Protein AF-A0A851D5E0-F1 (afdb_monomer_lite)

Organism: Todus mexicanus (NCBI:txid135184)

Foldseek 3Di:
DDPPPCVVVVVVVVVVVCVQCVDPVSVVVVVVVVVVVVVVVVVVVVVVVVVVVVVVQVVQWDQAPQVRDIDGKAFDPDQQCQQAAAPVVRGGHHDDAQQWAWAADPVRPDIWIWHHHPRTIITPVVRCVSNVPDHDHRHPDRPGGHDDDDPDDDDPDDDDD

Structure (mmCIF, N/CA/C/O backbone):
data_AF-A0A851D5E0-F1
#
_entry.id   AF-A0A851D5E0-F1
#
loop_
_atom_site.group_PDB
_atom_site.id
_atom_site.type_symbol
_atom_site.label_atom_id
_atom_site.label_alt_id
_atom_site.label_comp_id
_atom_site.label_asym_id
_atom_site.label_entity_id
_atom_site.label_seq_id
_atom_site.pdbx_PDB_ins_code
_atom_site.Cartn_x
_atom_site.Cartn_y
_atom_site.Cartn_z
_atom_site.occupancy
_atom_site.B_iso_or_equiv
_atom_site.auth_seq_id
_atom_site.auth_comp_id
_atom_site.auth_asym_id
_atom_site.auth_atom_id
_atom_site.pdbx_PDB_model_num
ATOM 1 N N . LYS A 1 1 ? -14.238 2.130 66.003 1.00 56.50 1 LYS A N 1
ATOM 2 C CA . LYS A 1 1 ? -13.793 3.023 64.903 1.00 56.50 1 LYS A CA 1
ATOM 3 C C . LYS A 1 1 ? -12.500 2.433 64.358 1.00 56.50 1 LYS A C 1
ATOM 5 O O . LYS A 1 1 ? -11.652 2.100 65.166 1.00 56.50 1 LYS A O 1
ATOM 10 N N . SER A 1 2 ? -12.396 2.191 63.051 1.00 57.53 2 SER A N 1
ATOM 11 C CA . SER A 1 2 ? -11.147 1.708 62.443 1.00 57.53 2 SER A CA 1
ATOM 12 C C . SER A 1 2 ? -10.165 2.880 62.353 1.00 57.53 2 SER A C 1
ATOM 14 O O . SER A 1 2 ? -10.528 3.905 61.783 1.00 57.53 2 SER A O 1
ATOM 16 N N . GLU A 1 3 ? -8.969 2.751 62.937 1.00 73.75 3 GLU A N 1
ATOM 17 C CA . GLU A 1 3 ? -7.918 3.791 62.942 1.00 73.75 3 GLU A CA 1
ATOM 18 C C . GLU A 1 3 ? -7.010 3.738 61.705 1.00 73.75 3 GLU A C 1
ATOM 20 O O . GLU A 1 3 ? -5.989 4.417 61.627 1.00 73.75 3 GLU A O 1
ATOM 25 N N . HIS A 1 4 ? -7.363 2.926 60.706 1.00 75.88 4 HIS A N 1
ATOM 26 C CA . HIS A 1 4 ? -6.560 2.824 59.501 1.00 75.88 4 HIS A CA 1
ATOM 27 C C . HIS A 1 4 ? -6.674 4.128 58.685 1.00 75.88 4 HIS A C 1
ATOM 29 O O . HIS A 1 4 ? -7.792 4.544 58.370 1.00 75.88 4 HIS A O 1
ATOM 35 N N . PRO A 1 5 ? -5.566 4.744 58.235 1.00 77.88 5 PRO A N 1
ATOM 36 C CA . PRO A 1 5 ? -5.581 6.047 57.552 1.00 77.88 5 PRO A CA 1
ATOM 37 C C . PRO A 1 5 ? -6.367 6.064 56.227 1.00 77.88 5 PRO A C 1
ATOM 39 O O . PRO A 1 5 ? -6.717 7.120 55.715 1.00 77.88 5 PRO A O 1
ATOM 42 N N . ARG A 1 6 ? -6.696 4.890 55.672 1.00 80.50 6 ARG A N 1
ATOM 43 C CA . ARG A 1 6 ? -7.566 4.730 54.486 1.00 80.50 6 ARG A CA 1
ATOM 44 C C . ARG A 1 6 ? -9.024 4.360 54.801 1.00 80.50 6 ARG A C 1
ATOM 46 O O . ARG A 1 6 ? -9.827 4.248 53.879 1.00 80.50 6 ARG A O 1
ATOM 53 N N . ALA A 1 7 ? -9.376 4.145 56.070 1.00 84.50 7 ALA A N 1
ATOM 54 C CA . ALA A 1 7 ? -10.698 3.662 56.468 1.00 84.50 7 ALA A CA 1
ATOM 55 C C . ALA A 1 7 ? -11.807 4.652 56.101 1.00 84.50 7 ALA A C 1
ATOM 57 O O . ALA A 1 7 ? -12.837 4.246 55.575 1.00 84.50 7 ALA A O 1
ATOM 58 N N . GLU A 1 8 ? -11.591 5.951 56.312 1.00 82.88 8 GLU A N 1
ATOM 59 C CA . GLU A 1 8 ? -12.591 6.979 56.005 1.00 82.88 8 GLU A CA 1
ATOM 60 C C . GLU A 1 8 ? -12.930 7.032 54.505 1.00 82.88 8 GLU A C 1
ATOM 62 O O . GLU A 1 8 ? -14.103 7.062 54.131 1.00 82.88 8 GLU A O 1
ATOM 67 N N . ALA A 1 9 ? -11.913 6.974 53.638 1.00 84.38 9 ALA A N 1
ATOM 68 C CA . ALA A 1 9 ? -12.099 6.932 52.189 1.00 84.38 9 ALA A CA 1
ATOM 69 C C . ALA A 1 9 ? -12.848 5.662 51.753 1.00 84.38 9 ALA A C 1
ATOM 71 O O . ALA A 1 9 ? -13.785 5.740 50.959 1.00 84.38 9 ALA A O 1
ATOM 72 N N . ALA A 1 10 ? -12.497 4.506 52.326 1.00 85.44 10 ALA A N 1
ATOM 73 C CA . ALA A 1 10 ? -13.191 3.250 52.057 1.00 85.44 10 ALA A CA 1
ATOM 74 C C . ALA A 1 10 ? -14.670 3.304 52.485 1.00 85.44 10 ALA A C 1
ATOM 76 O O . ALA A 1 10 ? -15.545 2.903 51.721 1.00 85.44 10 ALA A O 1
ATOM 77 N N . PHE A 1 11 ? -14.980 3.868 53.658 1.00 86.81 11 PHE A N 1
ATOM 78 C CA . PHE A 1 11 ? -16.364 4.029 54.116 1.00 86.81 11 PHE A CA 1
ATOM 79 C C . PHE A 1 11 ? -17.181 4.979 53.234 1.00 86.81 11 PHE A C 1
ATOM 81 O O . PHE A 1 11 ? -18.364 4.721 53.012 1.00 86.81 11 PHE A O 1
ATOM 88 N N . LYS A 1 12 ? -16.570 6.045 52.699 1.00 88.06 12 LYS A N 1
ATOM 89 C CA . LYS A 1 12 ? -17.233 6.942 51.736 1.00 88.06 12 LYS A CA 1
ATOM 90 C C . LYS A 1 12 ? -17.612 6.203 50.450 1.00 88.06 12 LYS A C 1
ATOM 92 O O . LYS A 1 12 ? -18.753 6.317 50.011 1.00 88.06 12 LYS A O 1
ATOM 97 N N . VAL A 1 13 ? -16.701 5.398 49.899 1.00 88.69 13 VAL A N 1
ATOM 98 C CA . VAL A 1 13 ? -16.965 4.575 48.703 1.00 88.69 13 VAL A CA 1
ATOM 99 C C . VAL A 1 13 ? -18.069 3.549 48.968 1.00 88.69 13 VAL A C 1
ATOM 101 O O . VAL A 1 13 ? -18.995 3.425 48.172 1.00 88.69 13 VAL A O 1
ATOM 104 N N . LEU A 1 14 ? -18.012 2.851 50.105 1.00 87.00 14 LEU A N 1
ATOM 105 C CA . LEU A 1 14 ? -19.012 1.844 50.473 1.00 87.00 14 LEU A CA 1
ATOM 106 C C . LEU A 1 14 ? -20.407 2.446 50.666 1.00 87.00 14 LEU A C 1
ATOM 108 O O . LEU A 1 14 ? -21.390 1.859 50.222 1.00 87.00 14 LEU A O 1
ATOM 112 N N . ARG A 1 15 ? -20.504 3.624 51.295 1.00 89.19 15 ARG A N 1
ATOM 113 C CA . ARG A 1 15 ? -21.783 4.323 51.473 1.00 89.19 15 ARG A CA 1
ATOM 114 C C . ARG A 1 15 ? -22.366 4.770 50.133 1.00 89.19 15 ARG A C 1
ATOM 116 O O . ARG A 1 15 ? -23.532 4.509 49.873 1.00 89.19 15 ARG A O 1
ATOM 123 N N . ALA A 1 16 ? -21.540 5.350 49.263 1.00 86.12 16 ALA A N 1
ATOM 124 C CA . ALA A 1 16 ? -21.965 5.737 47.922 1.00 86.12 16 ALA A CA 1
ATOM 125 C C . ALA A 1 16 ? -22.436 4.526 47.095 1.00 86.12 16 ALA A C 1
ATOM 127 O O . ALA A 1 16 ? -23.461 4.601 46.424 1.00 86.12 16 ALA A O 1
ATOM 128 N N . ALA A 1 17 ? -21.733 3.392 47.177 1.00 86.44 17 ALA A N 1
ATOM 129 C CA . ALA A 1 17 ? -22.157 2.157 46.523 1.00 86.44 17 ALA A CA 1
ATOM 130 C C . ALA A 1 17 ? -23.504 1.663 47.072 1.00 86.44 17 ALA A C 1
ATOM 132 O O . ALA A 1 17 ? -24.400 1.338 46.297 1.00 86.44 17 ALA A O 1
ATOM 133 N N . TRP A 1 18 ? -23.674 1.658 48.398 1.00 88.19 18 TRP A N 1
ATOM 134 C CA . TRP A 1 18 ? -24.929 1.274 49.044 1.00 88.19 18 TRP A CA 1
ATOM 135 C C . TRP A 1 18 ? -26.106 2.139 48.585 1.00 88.19 18 TRP A C 1
ATOM 137 O O . TRP A 1 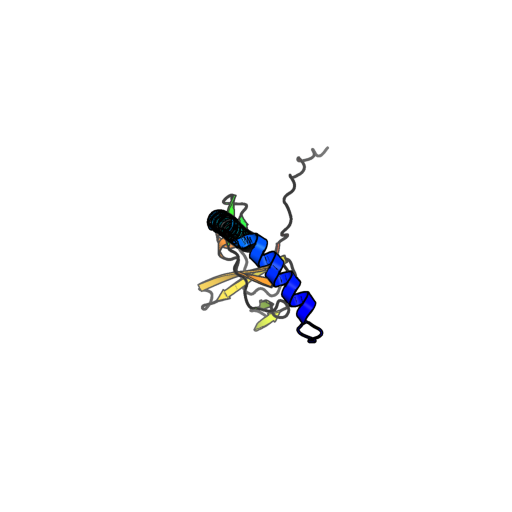18 ? -27.148 1.603 48.219 1.00 88.19 18 TRP A O 1
ATOM 147 N N . ASP A 1 19 ? -25.942 3.459 48.516 1.00 87.38 19 ASP A N 1
ATOM 148 C CA . ASP A 1 19 ? -27.005 4.363 48.065 1.00 87.38 19 ASP A CA 1
ATOM 149 C C . ASP A 1 19 ? -27.473 4.043 46.635 1.00 87.38 19 ASP A C 1
ATOM 151 O O . ASP A 1 19 ? -28.657 4.187 46.326 1.00 87.38 19 ASP A O 1
ATOM 155 N N . VAL A 1 20 ? -26.577 3.529 45.788 1.00 84.56 20 VAL A N 1
ATOM 156 C CA . VAL A 1 20 ? -26.864 3.147 44.398 1.00 84.56 20 VAL A CA 1
ATOM 157 C C . VAL A 1 20 ? -27.530 1.769 44.279 1.00 84.56 20 VAL A C 1
ATOM 159 O O . VAL A 1 20 ? -28.355 1.587 43.389 1.00 84.56 20 VAL A O 1
ATOM 162 N N . VAL A 1 21 ? -27.230 0.800 45.156 1.00 87.62 21 VAL A N 1
ATOM 163 C CA . VAL A 1 21 ? -27.734 -0.594 45.030 1.00 87.62 21 VAL A CA 1
ATOM 164 C C . VAL A 1 21 ? -28.598 -1.090 46.202 1.00 87.62 21 VAL A C 1
ATOM 166 O O . VAL A 1 21 ? -28.883 -2.290 46.303 1.00 87.62 21 VAL A O 1
ATOM 169 N N . SER A 1 22 ? -29.010 -0.176 47.084 1.00 88.19 22 SER A N 1
ATOM 170 C CA . SER A 1 22 ? -29.701 -0.452 48.357 1.00 88.19 22 SER A CA 1
ATOM 171 C C . SER A 1 22 ? -31.063 -1.127 48.215 1.00 88.19 22 SER A C 1
ATOM 173 O O . SER A 1 22 ? -31.429 -1.912 49.087 1.00 88.19 22 SER A O 1
ATOM 175 N N . THR A 1 23 ? -31.810 -0.859 47.140 1.00 91.25 23 THR A N 1
ATOM 176 C CA . THR A 1 23 ? -33.132 -1.463 46.898 1.00 91.25 23 THR A CA 1
ATOM 177 C C . THR A 1 23 ? -33.156 -2.283 45.606 1.00 91.25 23 THR A C 1
ATOM 179 O O . THR A 1 23 ? -32.341 -2.034 44.708 1.00 91.25 23 THR A O 1
ATOM 182 N N . PRO A 1 24 ? -34.077 -3.262 45.477 1.00 88.88 24 PRO A N 1
ATOM 183 C CA . PRO A 1 24 ? -34.245 -4.034 44.245 1.00 88.88 24 PRO A CA 1
ATOM 184 C C . PRO A 1 24 ? -34.461 -3.155 43.006 1.00 88.88 24 PRO A C 1
ATOM 186 O O . PRO A 1 24 ? -33.895 -3.432 41.951 1.00 88.88 24 PRO A O 1
ATOM 189 N N . GLU A 1 25 ? -35.222 -2.068 43.136 1.00 90.38 25 GLU A N 1
ATOM 190 C CA . GLU A 1 25 ? -35.521 -1.123 42.057 1.00 90.38 25 GLU A CA 1
ATOM 191 C C . GLU A 1 25 ? -34.266 -0.346 41.639 1.00 90.38 25 GLU A C 1
ATOM 193 O O . GLU A 1 25 ? -33.921 -0.319 40.458 1.00 90.38 25 GLU A O 1
ATOM 198 N N . ARG A 1 26 ? -33.514 0.203 42.605 1.00 88.44 26 ARG A N 1
ATOM 199 C CA . ARG A 1 26 ? -32.275 0.954 42.332 1.00 88.44 26 ARG A CA 1
ATOM 200 C C . ARG A 1 26 ? -31.188 0.070 41.727 1.00 88.44 26 ARG A C 1
ATOM 202 O O . ARG A 1 26 ? -30.472 0.499 40.826 1.00 88.44 26 ARG A O 1
ATOM 209 N N . ARG A 1 27 ? -31.103 -1.194 42.159 1.00 88.62 27 ARG A N 1
ATOM 210 C CA . ARG A 1 27 ? -30.198 -2.184 41.559 1.00 88.62 27 ARG A CA 1
ATOM 211 C C . ARG A 1 27 ? -30.552 -2.458 40.098 1.00 88.62 27 ARG A C 1
ATOM 213 O O . ARG A 1 27 ? -29.651 -2.455 39.266 1.00 88.62 27 ARG A O 1
ATOM 220 N N . ARG A 1 28 ? -31.839 -2.636 39.778 1.00 90.69 28 ARG A N 1
ATOM 221 C CA . ARG A 1 28 ? -32.300 -2.811 38.389 1.00 90.69 28 ARG A CA 1
ATOM 222 C C . ARG A 1 28 ? -31.985 -1.592 37.526 1.00 90.69 28 ARG A C 1
ATOM 224 O O . ARG A 1 28 ? -31.503 -1.755 36.411 1.00 90.69 28 ARG A O 1
ATOM 231 N N . GLU A 1 29 ? -32.209 -0.381 38.033 1.00 91.31 29 GLU A N 1
ATOM 232 C CA . GLU A 1 29 ? -31.843 0.849 37.318 1.00 91.31 29 GLU A CA 1
ATOM 233 C C . GLU A 1 29 ? -30.335 0.943 37.066 1.00 91.31 29 GLU A C 1
ATOM 235 O O . GLU A 1 29 ? -29.913 1.279 35.959 1.00 91.31 29 GLU A O 1
ATOM 240 N N . TYR A 1 30 ? -29.516 0.627 38.073 1.00 89.00 30 TYR A N 1
ATOM 241 C CA . TYR A 1 30 ? -28.061 0.596 37.941 1.00 89.00 30 TYR A CA 1
ATOM 242 C C . TYR A 1 30 ? -27.610 -0.431 36.895 1.00 89.00 30 TYR A C 1
ATOM 244 O O . TYR A 1 30 ? -26.814 -0.107 36.015 1.00 89.00 30 TYR A O 1
ATOM 252 N N . GLU A 1 31 ? -28.153 -1.650 36.942 1.00 91.94 31 GLU A N 1
ATOM 253 C CA . GLU A 1 31 ? -27.865 -2.700 35.963 1.00 91.94 31 GLU A CA 1
ATOM 254 C C . GLU A 1 31 ? -28.294 -2.290 34.550 1.00 91.94 31 GLU A C 1
ATOM 256 O O . GLU A 1 31 ? -27.512 -2.447 33.613 1.00 91.94 31 GLU A O 1
ATOM 261 N N . SER A 1 32 ? -29.479 -1.691 34.392 1.00 92.50 32 SER A N 1
ATOM 262 C CA . SER A 1 32 ? -29.970 -1.193 33.104 1.00 92.50 32 SER A CA 1
ATOM 263 C C . SER A 1 32 ? -29.073 -0.096 32.530 1.00 92.50 32 SER A C 1
ATOM 265 O O . SER A 1 32 ? -28.733 -0.149 31.349 1.00 92.50 32 SER A O 1
ATOM 267 N N . LYS A 1 33 ? -28.659 0.883 33.347 1.00 91.81 33 LYS A N 1
ATOM 268 C CA . LYS A 1 33 ? -27.734 1.947 32.919 1.00 91.81 33 LYS A CA 1
ATOM 269 C C . LYS A 1 33 ? -26.380 1.371 32.528 1.00 91.81 33 LYS A C 1
ATOM 271 O O . LYS A 1 33 ? -25.866 1.695 31.464 1.00 91.81 33 LYS A O 1
ATOM 276 N N . ARG A 1 34 ? -25.838 0.455 33.335 1.00 92.75 34 ARG A N 1
ATOM 277 C CA . ARG A 1 34 ? -24.556 -0.200 33.054 1.00 92.75 34 ARG A CA 1
ATOM 278 C C . ARG A 1 34 ? -24.604 -1.006 31.755 1.00 92.75 34 ARG A C 1
ATOM 280 O O . ARG A 1 34 ? -23.635 -0.999 30.999 1.00 92.75 34 ARG A O 1
ATOM 287 N N . LEU A 1 35 ? -25.702 -1.717 31.493 1.00 92.94 35 LEU A N 1
ATOM 288 C CA . LEU A 1 35 ? -25.895 -2.455 30.242 1.00 92.94 35 LEU A CA 1
ATOM 289 C C . LEU A 1 35 ? -25.940 -1.497 29.048 1.00 92.94 35 LEU A C 1
ATOM 291 O O . LEU A 1 35 ? -25.197 -1.714 28.094 1.00 92.94 35 LEU A O 1
ATOM 295 N N . ALA A 1 36 ? -26.709 -0.409 29.143 1.00 93.81 36 ALA A N 1
ATOM 296 C CA . ALA A 1 36 ? -26.777 0.616 28.102 1.00 93.81 36 ALA A CA 1
ATOM 297 C C . ALA A 1 36 ? -25.410 1.276 27.835 1.00 93.81 36 ALA A C 1
ATOM 299 O O . ALA A 1 36 ? -25.008 1.423 26.684 1.00 93.81 36 ALA A O 1
ATOM 300 N N . GLU A 1 37 ? -24.650 1.615 28.880 1.00 93.50 37 GLU A N 1
ATOM 301 C CA . GLU A 1 37 ? -23.288 2.153 28.756 1.00 93.50 37 GLU A CA 1
ATOM 302 C C . GLU A 1 37 ? -22.325 1.152 28.109 1.00 93.50 37 GLU A C 1
ATOM 304 O O . GLU A 1 37 ? -21.496 1.524 27.277 1.00 93.50 37 GLU A O 1
ATOM 309 N N . THR A 1 38 ? -22.430 -0.128 28.470 1.00 94.75 38 THR A N 1
ATOM 310 C CA . THR A 1 38 ? -21.584 -1.185 27.902 1.00 94.75 38 THR A CA 1
ATOM 311 C C . THR A 1 38 ? -21.905 -1.399 26.426 1.00 94.75 38 THR A C 1
ATOM 313 O O . THR A 1 38 ? -20.994 -1.525 25.607 1.00 94.75 38 THR A O 1
ATOM 316 N N . GLU A 1 39 ? -23.189 -1.408 26.069 1.00 95.50 39 GLU A N 1
ATOM 317 C CA . GLU A 1 39 ? -23.635 -1.528 24.686 1.00 95.50 39 GLU A CA 1
ATOM 318 C C . GLU A 1 39 ? -23.203 -0.326 23.844 1.00 95.50 39 GLU A C 1
ATOM 320 O O . GLU A 1 39 ? -22.670 -0.516 22.751 1.00 95.50 39 GLU A O 1
ATOM 325 N N . LEU A 1 40 ? -23.337 0.890 24.379 1.00 95.50 40 LEU A N 1
ATOM 326 C CA . LEU A 1 40 ? -22.852 2.108 23.736 1.00 95.50 40 LEU A CA 1
ATOM 327 C C . LEU A 1 40 ? -21.332 2.072 23.536 1.00 95.50 40 LEU A C 1
ATOM 329 O O . LEU A 1 40 ? -20.829 2.372 22.458 1.00 95.50 40 LEU A O 1
ATOM 333 N N . ARG A 1 41 ? -20.571 1.665 24.556 1.00 95.06 41 ARG A N 1
ATOM 334 C CA . ARG A 1 41 ? -19.113 1.541 24.442 1.00 95.06 41 ARG A CA 1
ATOM 335 C C . ARG A 1 41 ? -18.720 0.520 23.376 1.00 95.06 41 ARG A C 1
ATOM 337 O O . ARG A 1 41 ? -17.780 0.759 22.617 1.00 95.06 41 ARG A O 1
ATOM 344 N N . ARG A 1 42 ? -19.438 -0.604 23.305 1.00 96.12 42 ARG A N 1
ATOM 345 C CA . ARG A 1 42 ? -19.239 -1.632 22.278 1.00 96.12 42 ARG A CA 1
ATOM 346 C C . ARG A 1 42 ? -19.534 -1.081 20.884 1.00 96.12 42 ARG A C 1
ATOM 348 O O . ARG A 1 42 ? -18.701 -1.251 20.001 1.00 96.12 42 ARG A O 1
ATOM 355 N N . SER A 1 43 ? -20.667 -0.404 20.696 1.00 97.06 43 SER A N 1
ATOM 356 C CA . SER A 1 43 ? -21.058 0.139 19.390 1.00 97.06 43 SER A CA 1
ATOM 357 C C . SER A 1 43 ? -20.090 1.218 18.901 1.00 97.06 43 SER A C 1
ATOM 359 O O . SER A 1 43 ? -19.710 1.211 17.732 1.00 97.06 43 SER A O 1
ATOM 361 N N . VAL A 1 44 ? -19.603 2.085 19.795 1.00 96.94 44 VAL A N 1
ATOM 362 C CA . VAL A 1 44 ? -18.561 3.072 19.473 1.00 96.94 44 VAL A CA 1
ATOM 363 C C . VAL A 1 44 ? -17.260 2.382 19.074 1.00 96.94 44 VAL A C 1
ATOM 365 O O . VAL A 1 44 ? -16.666 2.740 18.059 1.00 96.94 44 VAL A O 1
ATOM 368 N N . SER A 1 45 ? -16.823 1.371 19.830 1.00 96.25 45 SER A N 1
ATOM 369 C CA . SER A 1 45 ? -15.615 0.609 19.493 1.00 96.25 45 SER A CA 1
ATOM 370 C C . SER A 1 45 ? -15.728 -0.068 18.127 1.00 96.25 45 SER A C 1
ATOM 372 O O . SER A 1 45 ? -14.760 -0.091 17.370 1.00 96.25 45 SER A O 1
ATOM 374 N N . GLU A 1 46 ? -16.895 -0.619 17.804 1.00 96.56 46 GLU A N 1
ATOM 375 C CA . GLU A 1 46 ? -17.149 -1.253 16.515 1.00 96.56 46 GLU A CA 1
ATOM 376 C C . GLU A 1 46 ? -17.137 -0.233 15.371 1.00 96.56 46 GLU A C 1
ATOM 378 O O . GLU A 1 46 ? -16.501 -0.463 14.344 1.00 96.56 46 GLU A O 1
ATOM 383 N N . LEU A 1 47 ? -17.780 0.921 15.564 1.00 96.62 47 LEU A N 1
ATOM 384 C CA . LEU A 1 47 ? -17.809 1.999 14.580 1.00 96.62 47 LEU A CA 1
ATOM 385 C C . LEU A 1 47 ? -16.405 2.543 14.292 1.00 96.62 47 LEU A C 1
ATOM 387 O O . LEU A 1 47 ? -16.035 2.693 13.130 1.00 96.62 47 LEU A O 1
ATOM 391 N N . LEU A 1 48 ? -15.596 2.769 15.329 1.00 96.31 48 LEU A N 1
ATOM 392 C CA . LEU A 1 48 ? -14.200 3.183 15.168 1.00 96.31 48 LEU A CA 1
ATOM 393 C C . LEU A 1 48 ? -13.372 2.123 14.431 1.00 96.31 48 LEU A C 1
ATOM 395 O O . LEU A 1 48 ? -12.578 2.468 13.558 1.00 96.31 48 LEU A O 1
ATOM 399 N N . GLY A 1 49 ? -13.590 0.839 14.733 1.00 95.81 49 GLY A N 1
ATOM 400 C CA . GLY A 1 49 ? -12.932 -0.261 14.028 1.00 95.81 49 GLY A CA 1
ATOM 401 C C . GLY A 1 49 ? -13.276 -0.294 12.536 1.00 95.81 49 GLY A C 1
ATOM 402 O O . GLY A 1 49 ? -12.382 -0.433 11.701 1.00 95.81 49 GLY A O 1
ATOM 403 N N . ARG A 1 50 ? -14.554 -0.097 12.186 1.00 94.44 50 ARG A N 1
ATOM 404 C CA . ARG A 1 50 ? -15.005 -0.014 10.786 1.00 94.44 50 ARG A CA 1
ATOM 405 C C . ARG A 1 50 ? -14.389 1.181 10.062 1.00 94.44 50 ARG A C 1
ATOM 407 O O . ARG A 1 50 ? -13.834 1.003 8.985 1.00 94.44 50 ARG A O 1
ATOM 414 N N . LEU A 1 51 ? -14.402 2.365 10.678 1.00 94.38 51 LEU A N 1
ATOM 415 C CA . LEU A 1 51 ? -13.779 3.565 10.108 1.00 94.38 51 LEU A CA 1
ATOM 416 C C . LEU A 1 51 ? -12.281 3.368 9.857 1.00 94.38 51 LEU A C 1
ATOM 418 O O . LEU A 1 51 ? -11.766 3.753 8.810 1.00 94.38 51 LEU A O 1
ATOM 422 N N . GLN A 1 52 ? -11.570 2.739 10.793 1.00 92.62 52 GLN A N 1
ATOM 423 C CA . GLN A 1 52 ? -10.149 2.450 10.625 1.00 92.62 52 GLN A CA 1
ATOM 424 C C . GLN A 1 52 ? -9.893 1.481 9.461 1.00 92.62 52 GLN A C 1
ATOM 426 O O . GLN A 1 52 ? -8.918 1.656 8.725 1.00 92.62 52 GLN A O 1
ATOM 431 N N . ALA A 1 53 ? -10.750 0.471 9.285 1.00 87.81 53 ALA A N 1
ATOM 432 C CA . ALA A 1 53 ? -10.673 -0.449 8.155 1.00 87.81 53 ALA A CA 1
ATOM 433 C C . ALA A 1 53 ? -10.940 0.272 6.824 1.00 87.81 53 ALA A C 1
ATOM 435 O O . ALA A 1 53 ? -10.151 0.135 5.894 1.00 87.81 53 ALA A O 1
ATOM 436 N N . GLU A 1 54 ? -11.975 1.111 6.756 1.00 86.69 54 GLU A N 1
ATOM 437 C CA . GLU A 1 54 ? -12.296 1.895 5.556 1.00 86.69 54 GLU A CA 1
ATOM 438 C C . GLU A 1 54 ? -11.179 2.873 5.176 1.00 86.69 54 GLU A C 1
ATOM 440 O O . GLU A 1 54 ? -10.826 2.980 4.002 1.00 86.69 54 GLU A O 1
ATOM 445 N N . LEU A 1 55 ? -10.578 3.556 6.157 1.00 86.00 55 LEU A N 1
ATOM 446 C CA . LEU A 1 55 ? -9.428 4.432 5.921 1.00 86.00 55 LEU A CA 1
ATOM 447 C C . LEU A 1 55 ? -8.232 3.647 5.381 1.00 86.00 55 LEU A C 1
ATOM 449 O O . LEU A 1 55 ? -7.604 4.072 4.414 1.00 86.00 55 LEU A O 1
ATOM 453 N N . ARG A 1 56 ? -7.935 2.484 5.970 1.00 83.62 56 ARG A N 1
ATOM 454 C CA . ARG A 1 56 ? -6.853 1.608 5.506 1.00 83.62 56 ARG A CA 1
ATOM 455 C C . ARG A 1 56 ? -7.093 1.132 4.076 1.00 83.62 56 ARG A C 1
ATOM 457 O O . ARG A 1 56 ? -6.155 1.126 3.281 1.00 83.62 56 ARG A O 1
ATOM 464 N N . ASP A 1 57 ? -8.317 0.752 3.741 1.00 83.25 57 ASP A N 1
ATOM 465 C CA . ASP A 1 57 ? -8.666 0.323 2.389 1.00 83.25 57 ASP A CA 1
ATOM 466 C C . ASP A 1 57 ? -8.571 1.486 1.401 1.00 83.25 57 ASP A C 1
ATOM 468 O O . ASP A 1 57 ? -7.966 1.340 0.341 1.00 83.25 57 ASP A O 1
ATOM 472 N N . ALA A 1 58 ? -9.068 2.671 1.766 1.00 80.62 58 ALA A N 1
ATOM 473 C CA . ALA A 1 58 ? -8.942 3.867 0.940 1.00 80.62 58 ALA A CA 1
ATOM 474 C C . ALA A 1 58 ? -7.471 4.213 0.665 1.00 80.62 58 ALA A C 1
ATOM 476 O O . ALA A 1 58 ? -7.106 4.441 -0.488 1.00 80.62 58 ALA A O 1
ATOM 477 N N . MET A 1 59 ? -6.617 4.171 1.693 1.00 83.31 59 MET A N 1
ATOM 478 C CA . MET A 1 59 ? -5.178 4.400 1.553 1.00 83.31 59 MET A CA 1
ATOM 479 C C . MET A 1 59 ? -4.499 3.340 0.689 1.00 83.31 59 MET A C 1
ATOM 481 O O . MET A 1 59 ? -3.532 3.655 0.014 1.00 83.31 59 MET A O 1
ATOM 485 N N . ASN A 1 60 ? -4.977 2.098 0.657 1.00 88.75 60 ASN A N 1
ATOM 486 C CA . ASN A 1 60 ? -4.389 1.030 -0.157 1.00 88.75 60 ASN A CA 1
ATOM 487 C C . ASN A 1 60 ? -5.048 0.891 -1.533 1.00 88.75 60 ASN A C 1
ATOM 489 O O . ASN A 1 60 ? -4.982 -0.173 -2.150 1.00 88.75 60 ASN A O 1
ATOM 493 N N . THR A 1 61 ? -5.655 1.962 -2.049 1.00 91.44 61 THR A N 1
ATOM 494 C CA . THR A 1 61 ? -6.243 1.975 -3.391 1.00 91.44 61 THR A CA 1
ATOM 495 C C . THR A 1 61 ? -5.788 3.164 -4.225 1.00 91.44 61 THR A C 1
ATOM 497 O O . THR A 1 61 ? -5.470 4.230 -3.710 1.00 91.44 61 THR A O 1
ATOM 500 N N . MET A 1 62 ? -5.782 2.979 -5.544 1.00 91.25 62 MET A N 1
ATOM 501 C CA . MET A 1 62 ? -5.470 4.000 -6.535 1.00 91.25 62 MET A CA 1
ATOM 502 C C . MET A 1 62 ? -6.645 4.192 -7.488 1.00 91.25 62 MET A C 1
ATOM 504 O O . MET A 1 62 ? -7.217 3.227 -8.003 1.00 91.25 62 MET A O 1
ATOM 508 N N . MET A 1 63 ? -6.985 5.450 -7.761 1.00 91.12 63 MET A N 1
ATOM 509 C CA . MET A 1 63 ? -8.020 5.802 -8.734 1.00 91.12 63 MET A CA 1
ATOM 510 C C . MET A 1 63 ? -7.518 5.547 -10.156 1.00 91.12 63 MET A C 1
ATOM 512 O O . MET A 1 63 ? -6.432 5.997 -10.529 1.00 91.12 63 MET A O 1
ATOM 516 N N . CYS A 1 64 ? -8.312 4.868 -10.981 1.00 92.25 64 CYS A N 1
ATOM 517 C CA . CYS A 1 64 ? -7.980 4.631 -12.381 1.00 92.25 64 CYS A CA 1
ATOM 518 C C . CYS A 1 64 ? -8.783 5.543 -13.301 1.00 92.25 64 CYS A C 1
ATOM 520 O O . CYS A 1 64 ? -10.011 5.537 -13.317 1.00 92.25 64 CYS A O 1
ATOM 522 N N . SER A 1 65 ? -8.065 6.302 -14.126 1.00 89.81 65 SER A N 1
ATOM 523 C CA . SER A 1 65 ? -8.659 7.215 -15.105 1.00 89.81 65 SER A CA 1
ATOM 524 C C . SER A 1 65 ? -9.419 6.501 -16.228 1.00 89.81 65 SER A C 1
ATOM 526 O O . SER A 1 65 ? -10.285 7.097 -16.864 1.00 89.81 65 SER A O 1
ATOM 528 N N . LYS A 1 66 ? -9.106 5.227 -16.474 1.00 92.56 66 LYS A N 1
ATOM 529 C CA . LYS A 1 66 ? -9.659 4.461 -17.589 1.00 92.56 66 LYS A CA 1
ATOM 530 C C . LYS A 1 66 ? -10.973 3.767 -17.244 1.00 92.56 66 LYS A C 1
ATOM 532 O O . LYS A 1 66 ? -11.925 3.886 -18.002 1.00 92.56 66 LYS A O 1
ATOM 537 N N . CYS A 1 67 ? -11.031 3.042 -16.126 1.00 94.31 67 CYS A N 1
ATOM 538 C CA . CYS A 1 67 ? -12.258 2.367 -15.684 1.00 94.31 67 CYS A CA 1
ATOM 539 C C . CYS A 1 67 ? -13.097 3.217 -14.719 1.00 94.31 67 CYS A C 1
ATOM 541 O O . CYS A 1 67 ? -14.190 2.799 -14.357 1.00 94.31 67 CYS A O 1
ATOM 543 N N . GLN A 1 68 ? -12.581 4.376 -14.281 1.00 92.69 68 GLN A N 1
ATOM 544 C CA . GLN A 1 68 ? -13.189 5.244 -13.258 1.00 92.69 68 GLN A CA 1
ATOM 545 C C . GLN A 1 68 ? -13.389 4.556 -11.891 1.00 92.69 68 GLN A C 1
ATOM 547 O O . GLN A 1 68 ? -14.068 5.085 -11.015 1.00 92.69 68 GLN A O 1
ATOM 552 N N . GLY A 1 69 ? -12.782 3.383 -11.695 1.00 91.44 69 GLY A N 1
ATOM 553 C CA . GLY A 1 69 ? -12.812 2.610 -10.459 1.00 91.44 69 GLY A CA 1
ATOM 554 C C . GLY A 1 69 ? -11.558 2.788 -9.602 1.00 91.44 69 GLY A C 1
ATOM 555 O O . GLY A 1 69 ? -10.691 3.627 -9.869 1.00 91.44 69 GLY A O 1
ATOM 556 N N . LYS A 1 70 ? -11.467 1.951 -8.567 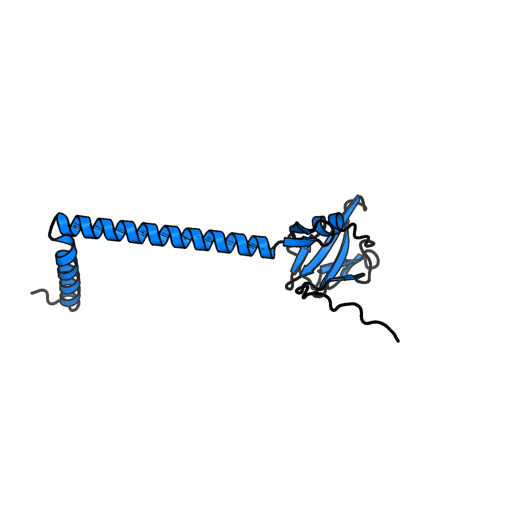1.00 92.19 70 LYS A N 1
ATOM 557 C CA . LYS A 1 70 ? -10.329 1.852 -7.650 1.00 92.19 70 LYS A CA 1
ATOM 558 C C . LYS A 1 70 ? -9.614 0.525 -7.874 1.00 92.19 70 LYS A C 1
ATOM 560 O O . LYS A 1 70 ? -10.276 -0.500 -7.991 1.00 92.19 70 LYS A O 1
ATOM 565 N N . HIS A 1 71 ? -8.289 0.552 -7.888 1.00 94.31 71 HIS A N 1
ATOM 566 C CA . HIS A 1 71 ? -7.446 -0.646 -7.913 1.00 94.31 71 HIS A CA 1
ATOM 567 C C . HIS A 1 71 ? -6.631 -0.720 -6.642 1.00 94.31 71 HIS A C 1
ATOM 569 O O . HIS A 1 71 ? -6.233 0.320 -6.115 1.00 94.31 71 HIS A O 1
ATOM 575 N N . ARG A 1 72 ? -6.369 -1.924 -6.147 1.00 92.38 72 ARG A N 1
ATOM 576 C CA . ARG A 1 72 ? -5.581 -2.080 -4.930 1.00 92.38 72 ARG A CA 1
ATOM 577 C C . ARG A 1 72 ? -4.100 -1.852 -5.233 1.00 92.38 72 ARG A C 1
ATOM 579 O O . ARG A 1 72 ? -3.608 -2.248 -6.287 1.00 92.38 72 ARG A O 1
ATOM 586 N N . ARG A 1 73 ? -3.399 -1.208 -4.302 1.00 94.38 73 ARG A N 1
ATOM 587 C CA . ARG A 1 73 ? -1.932 -1.194 -4.237 1.00 94.38 73 ARG A CA 1
ATOM 588 C C . ARG A 1 73 ? -1.484 -2.102 -3.098 1.00 94.38 73 ARG A C 1
ATOM 590 O O . ARG A 1 73 ? -2.157 -2.174 -2.068 1.00 94.38 73 ARG A O 1
ATOM 597 N N . PHE A 1 74 ? -0.369 -2.798 -3.283 1.00 94.50 74 PHE A N 1
ATOM 598 C CA . PHE A 1 74 ? 0.182 -3.700 -2.272 1.00 94.50 74 PHE A CA 1
ATOM 599 C C . PHE A 1 74 ? 1.544 -3.194 -1.830 1.00 94.50 74 PHE A C 1
ATOM 601 O O . PHE A 1 74 ? 2.463 -3.137 -2.639 1.00 94.50 74 PHE A O 1
ATOM 608 N N . GLU A 1 75 ? 1.657 -2.795 -0.564 1.00 94.44 75 GLU A N 1
ATOM 609 C CA . GLU A 1 75 ? 2.937 -2.389 0.017 1.00 94.44 75 GLU A CA 1
ATOM 610 C C . GLU A 1 75 ? 3.917 -3.565 -0.038 1.00 94.44 75 GLU A C 1
ATOM 612 O O . GLU A 1 75 ? 3.562 -4.698 0.293 1.00 94.44 75 GLU A O 1
ATOM 617 N N . LEU A 1 76 ? 5.144 -3.288 -0.462 1.00 94.00 76 LEU A N 1
ATOM 618 C CA . LEU A 1 76 ? 6.242 -4.239 -0.474 1.00 94.00 76 LEU A CA 1
ATOM 619 C C . LEU A 1 76 ? 7.199 -3.920 0.671 1.00 94.00 76 LEU A C 1
ATOM 621 O O . LEU A 1 76 ? 7.538 -2.761 0.907 1.00 94.00 76 LEU A O 1
ATOM 625 N N . GLU A 1 77 ? 7.701 -4.960 1.336 1.00 93.12 77 GLU A N 1
ATOM 626 C CA . GLU A 1 77 ? 8.758 -4.850 2.349 1.00 93.12 77 GLU A CA 1
ATOM 627 C C . GLU A 1 77 ? 10.123 -4.607 1.677 1.00 93.12 77 GLU A C 1
ATOM 629 O O . GLU A 1 77 ? 11.022 -5.447 1.702 1.00 93.12 77 GLU A O 1
ATOM 634 N N . ARG A 1 78 ? 10.264 -3.461 1.003 1.00 92.69 78 ARG A N 1
ATOM 635 C CA . ARG A 1 78 ? 11.468 -3.067 0.265 1.00 92.69 78 ARG A CA 1
ATOM 636 C C . ARG A 1 78 ? 11.811 -1.610 0.550 1.00 92.69 78 ARG A C 1
ATOM 638 O O . ARG A 1 78 ? 10.966 -0.728 0.432 1.00 92.69 78 ARG A O 1
ATOM 645 N N . ASP A 1 79 ? 13.071 -1.377 0.902 1.00 93.56 79 ASP A N 1
ATOM 646 C CA . ASP A 1 79 ? 13.606 -0.045 1.189 1.00 93.56 79 ASP A CA 1
ATOM 647 C C . ASP A 1 79 ? 13.791 0.761 -0.117 1.00 93.56 79 ASP A C 1
ATOM 649 O O . ASP A 1 79 ? 14.486 0.274 -1.020 1.00 93.56 79 ASP A O 1
ATOM 653 N N . PRO A 1 80 ? 13.230 1.985 -0.230 1.00 94.75 80 PRO A N 1
ATOM 654 C CA . PRO A 1 80 ? 13.455 2.887 -1.362 1.00 94.75 80 PRO A CA 1
ATOM 655 C C . PRO A 1 80 ? 14.927 3.124 -1.712 1.00 94.75 80 PRO A C 1
ATOM 657 O O . PRO A 1 80 ? 15.246 3.243 -2.891 1.00 94.75 80 PRO A O 1
ATOM 660 N N . VAL A 1 81 ? 15.853 3.105 -0.745 1.00 94.25 81 VAL A N 1
ATOM 661 C CA . VAL A 1 81 ? 17.299 3.291 -0.992 1.00 94.25 81 VAL A CA 1
ATOM 662 C C . VAL A 1 81 ? 17.873 2.190 -1.895 1.00 94.25 81 VAL A C 1
ATOM 664 O O . VAL A 1 81 ? 18.832 2.412 -2.636 1.00 94.25 81 VAL A O 1
ATOM 667 N N . ARG A 1 82 ? 17.268 0.997 -1.876 1.00 93.12 82 ARG A N 1
ATOM 668 C CA . ARG A 1 82 ? 17.579 -0.133 -2.769 1.00 93.12 82 ARG A CA 1
ATOM 669 C C . ARG A 1 82 ? 16.307 -0.592 -3.485 1.00 93.12 82 ARG A C 1
ATOM 671 O O . ARG A 1 82 ? 16.004 -1.785 -3.589 1.00 93.12 82 ARG A O 1
ATOM 678 N N . GLY A 1 83 ? 15.548 0.390 -3.956 1.00 92.12 83 GLY A N 1
ATOM 679 C CA . GLY A 1 83 ? 14.169 0.225 -4.374 1.00 92.12 83 GLY A CA 1
ATOM 680 C C . GLY A 1 83 ? 13.963 -0.312 -5.779 1.00 92.12 83 GLY A C 1
ATOM 681 O O . GLY A 1 83 ? 12.972 -0.992 -5.996 1.00 92.12 83 GLY A O 1
ATOM 682 N N . ARG A 1 84 ? 14.880 -0.085 -6.723 1.00 94.94 84 ARG A N 1
ATOM 683 C CA . ARG A 1 84 ? 14.645 -0.391 -8.143 1.00 94.94 84 ARG A CA 1
ATOM 684 C C . ARG A 1 84 ? 15.731 -1.267 -8.743 1.00 94.94 84 ARG A C 1
ATOM 686 O O . ARG A 1 84 ? 16.907 -0.935 -8.657 1.00 94.94 84 ARG A O 1
ATOM 693 N N . TYR A 1 85 ? 15.349 -2.370 -9.367 1.00 95.19 85 TYR A N 1
ATOM 694 C CA . TYR A 1 85 ? 16.273 -3.237 -10.084 1.00 95.19 85 TYR A CA 1
ATOM 695 C C . TYR A 1 85 ? 16.616 -2.655 -11.459 1.00 95.19 85 TYR A C 1
ATOM 697 O O . TYR A 1 85 ? 15.768 -2.087 -12.147 1.00 95.19 85 TYR A O 1
ATOM 705 N N . CYS A 1 86 ? 17.882 -2.784 -11.839 1.00 95.94 86 CYS A N 1
ATOM 706 C CA . CYS A 1 86 ? 18.414 -2.363 -13.124 1.00 95.94 86 CYS A CA 1
ATOM 707 C C . CYS A 1 86 ? 19.136 -3.541 -13.774 1.00 95.94 86 CYS A C 1
ATOM 709 O O . CYS A 1 86 ? 20.135 -4.033 -13.238 1.00 95.94 86 CYS A O 1
ATOM 711 N N . GLY A 1 87 ? 18.658 -3.958 -14.945 1.00 94.06 87 GLY A N 1
ATOM 712 C CA . GLY A 1 87 ? 19.255 -5.047 -15.713 1.00 94.06 87 GLY A CA 1
ATOM 713 C C . GLY A 1 87 ? 20.627 -4.679 -16.278 1.00 94.06 87 GLY A C 1
ATOM 714 O O . GLY A 1 87 ? 21.514 -5.523 -16.323 1.00 94.06 87 GLY A O 1
ATOM 715 N N . GLU A 1 88 ? 20.839 -3.405 -16.631 1.00 93.81 88 GLU A N 1
ATOM 716 C CA . GLU A 1 88 ? 22.122 -2.910 -17.156 1.00 93.81 88 GLU A CA 1
ATOM 717 C C . GLU A 1 88 ? 23.233 -2.927 -16.095 1.00 93.81 88 GLU A C 1
ATOM 719 O O . GLU A 1 88 ? 24.382 -3.240 -16.397 1.00 93.81 88 GLU A O 1
ATOM 724 N N . CYS A 1 89 ? 22.900 -2.605 -14.840 1.00 94.44 89 CYS A N 1
ATOM 725 C CA . CYS A 1 89 ? 23.860 -2.577 -13.731 1.00 94.44 89 CYS A CA 1
ATOM 726 C C . CYS A 1 89 ? 23.925 -3.898 -12.953 1.00 94.44 89 CYS A C 1
ATOM 728 O O . CYS A 1 89 ? 24.827 -4.073 -12.135 1.00 94.44 89 CYS A O 1
ATOM 730 N N . GLY A 1 90 ? 22.958 -4.801 -13.153 1.00 93.50 90 GLY A N 1
ATOM 731 C CA . GLY A 1 90 ? 22.830 -6.044 -12.391 1.00 93.50 90 GLY A CA 1
ATOM 732 C C . GLY A 1 90 ? 22.552 -5.822 -10.900 1.00 93.50 90 GLY A C 1
ATOM 733 O O . GLY A 1 90 ? 22.928 -6.652 -10.075 1.00 93.50 90 GLY A O 1
ATOM 734 N N . GLY A 1 91 ? 21.935 -4.694 -10.533 1.00 93.62 91 GLY A N 1
ATOM 735 C CA . GLY A 1 91 ? 21.862 -4.241 -9.145 1.00 93.62 91 GLY A CA 1
ATOM 736 C C . GLY A 1 91 ? 20.656 -3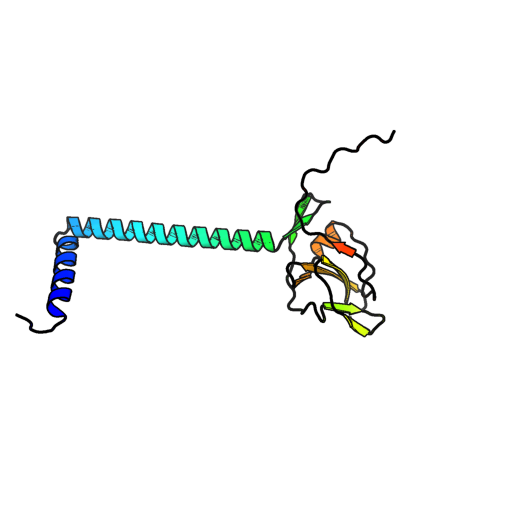.366 -8.820 1.00 93.62 91 GLY A C 1
ATOM 737 O O . GLY A 1 91 ? 19.843 -3.034 -9.681 1.00 93.62 91 GLY A O 1
ATOM 738 N N . LEU A 1 92 ? 20.550 -3.017 -7.536 1.00 94.81 92 LEU A N 1
ATOM 739 C CA . LEU A 1 92 ? 19.485 -2.180 -6.989 1.00 94.81 92 LEU A CA 1
ATOM 740 C C . LEU A 1 92 ? 19.936 -0.720 -6.904 1.00 94.81 92 LEU A C 1
ATOM 742 O O . LEU A 1 92 ? 21.001 -0.434 -6.360 1.00 94.81 92 LEU A O 1
ATOM 746 N N . HIS A 1 93 ? 19.087 0.179 -7.382 1.00 95.31 93 HIS A N 1
ATOM 747 C CA . HIS A 1 93 ? 19.232 1.626 -7.312 1.00 95.31 93 HIS A CA 1
ATOM 748 C C . HIS A 1 93 ? 18.213 2.229 -6.341 1.00 95.31 93 HIS A C 1
ATOM 750 O O . HIS A 1 93 ? 17.168 1.613 -6.095 1.00 95.31 93 HIS A O 1
ATOM 756 N N . PRO A 1 94 ? 18.491 3.434 -5.820 1.00 95.75 94 PRO A N 1
ATOM 757 C CA . PRO A 1 94 ? 17.497 4.194 -5.085 1.00 95.75 94 PRO A CA 1
ATOM 758 C C . PRO A 1 94 ? 16.299 4.544 -5.976 1.00 95.75 94 PRO A C 1
ATOM 760 O O . PRO A 1 94 ? 16.437 4.702 -7.194 1.00 95.75 94 PRO A O 1
ATOM 763 N N . ALA A 1 95 ? 15.138 4.649 -5.340 1.00 95.31 95 ALA A N 1
ATOM 764 C CA . ALA A 1 95 ? 13.902 5.157 -5.908 1.00 95.31 95 ALA A CA 1
ATOM 765 C C . ALA A 1 95 ? 13.410 6.334 -5.057 1.00 95.31 95 ALA A C 1
ATOM 767 O O . ALA A 1 95 ? 13.463 6.288 -3.825 1.00 95.31 95 ALA A O 1
ATOM 768 N N . GLU A 1 96 ? 12.957 7.386 -5.722 1.00 94.19 96 GLU A N 1
ATOM 769 C CA . GLU A 1 96 ? 12.452 8.615 -5.118 1.00 94.19 96 GLU A CA 1
ATOM 770 C C . GLU A 1 96 ? 10.920 8.613 -5.083 1.00 94.19 96 GLU A C 1
ATOM 772 O O . GLU A 1 96 ? 10.268 7.864 -5.809 1.00 94.19 96 GLU A O 1
ATOM 777 N N . GLU A 1 97 ? 10.328 9.440 -4.219 1.00 94.00 97 GLU A N 1
ATOM 778 C CA . GLU A 1 97 ? 8.870 9.585 -4.118 1.00 94.00 97 GLU A CA 1
ATOM 779 C C . GLU A 1 97 ? 8.261 9.870 -5.494 1.00 94.00 97 GLU A C 1
ATOM 781 O O . GLU A 1 97 ? 8.737 10.755 -6.192 1.00 94.00 97 GLU A O 1
ATOM 786 N N . GLY A 1 98 ? 7.214 9.144 -5.887 1.00 92.25 98 GLY A N 1
ATOM 787 C CA . GLY A 1 98 ? 6.584 9.292 -7.198 1.00 92.25 98 GLY A CA 1
ATOM 788 C C . GLY A 1 98 ? 7.278 8.540 -8.336 1.00 92.25 98 GLY A C 1
ATOM 789 O O . GLY A 1 98 ? 6.713 8.488 -9.427 1.00 92.25 98 GLY A O 1
ATOM 790 N N . ASP A 1 99 ? 8.443 7.917 -8.129 1.00 95.12 99 ASP A N 1
ATOM 791 C CA . ASP A 1 99 ? 9.051 7.061 -9.153 1.00 95.12 99 ASP A CA 1
ATOM 792 C C . ASP A 1 99 ? 8.111 5.923 -9.542 1.00 95.12 99 ASP A C 1
ATOM 794 O O . ASP A 1 99 ? 7.521 5.269 -8.683 1.00 95.12 99 ASP A O 1
ATOM 798 N N . PHE A 1 100 ? 8.007 5.667 -10.846 1.00 95.12 100 PHE A N 1
ATOM 799 C CA . PHE A 1 100 ? 7.195 4.606 -11.428 1.00 95.12 100 PHE A CA 1
ATOM 800 C C . PHE A 1 100 ? 7.997 3.832 -12.477 1.00 95.12 100 PHE A C 1
ATOM 802 O O . PHE A 1 100 ? 8.416 4.377 -13.502 1.00 95.12 100 PHE A O 1
ATOM 809 N N . TRP A 1 101 ? 8.195 2.538 -12.233 1.00 96.44 101 TRP A N 1
ATOM 810 C CA . TRP A 1 101 ? 8.964 1.654 -13.103 1.00 96.44 101 TRP A CA 1
ATOM 811 C C . TRP A 1 101 ? 8.320 0.270 -13.222 1.0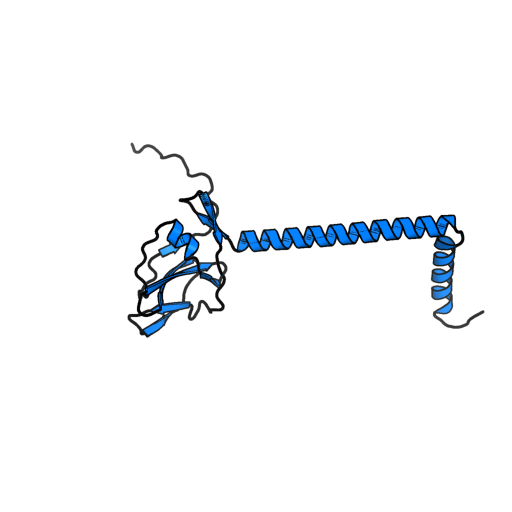0 96.44 101 TRP A C 1
ATOM 813 O O . TRP A 1 101 ? 7.307 -0.036 -12.589 1.00 96.44 101 TRP A O 1
ATOM 823 N N . ALA A 1 102 ? 8.912 -0.568 -14.069 1.00 97.06 102 ALA A N 1
ATOM 824 C CA . ALA A 1 102 ? 8.560 -1.973 -14.186 1.00 97.06 102 ALA A CA 1
ATOM 825 C C . ALA A 1 102 ? 9.793 -2.844 -13.926 1.00 97.06 102 ALA A C 1
ATOM 827 O O . ALA A 1 102 ? 10.906 -2.473 -14.296 1.00 97.06 102 ALA A O 1
ATOM 828 N N . GLU A 1 103 ? 9.584 -4.000 -13.306 1.00 96.25 103 GLU A N 1
ATOM 829 C CA . GLU A 1 103 ? 10.603 -5.033 -13.118 1.00 96.25 103 GLU A CA 1
ATOM 830 C C . GLU A 1 103 ? 10.146 -6.333 -13.771 1.00 96.25 103 GLU A C 1
ATOM 832 O O . GLU A 1 103 ? 8.969 -6.705 -13.681 1.00 96.25 103 GLU A O 1
ATOM 837 N N . SER A 1 104 ? 11.068 -7.028 -14.435 1.00 96.44 104 SER A N 1
ATOM 838 C CA . SER A 1 104 ? 10.786 -8.344 -14.996 1.00 96.44 104 SER A CA 1
ATOM 839 C C . SER A 1 104 ? 11.182 -9.460 -14.029 1.00 96.44 104 SER A C 1
ATOM 841 O O . SER A 1 104 ? 12.119 -9.366 -13.241 1.00 96.44 104 SER A O 1
ATOM 843 N N . SER A 1 105 ? 10.427 -10.551 -14.061 1.00 93.75 105 SER A N 1
ATOM 844 C CA . SER A 1 105 ? 10.682 -11.758 -13.278 1.00 93.75 105 SER A CA 1
ATOM 845 C C . SER A 1 105 ? 10.291 -12.989 -14.091 1.00 93.75 105 SER A C 1
ATOM 847 O O . SER A 1 105 ? 9.684 -12.874 -15.159 1.00 93.75 105 SER A O 1
ATOM 849 N N . LEU A 1 106 ? 10.662 -14.180 -13.607 1.00 92.94 106 LEU A N 1
ATOM 850 C CA . LEU A 1 106 ? 10.409 -15.449 -14.304 1.00 92.94 106 LEU A CA 1
ATOM 851 C C . LEU A 1 106 ? 10.942 -15.431 -15.750 1.00 92.94 106 LEU A C 1
ATOM 853 O O . LEU A 1 106 ? 10.212 -15.746 -16.686 1.00 92.94 106 LEU A O 1
ATOM 857 N N . LEU A 1 107 ? 12.202 -15.015 -15.932 1.00 89.38 107 LEU A N 1
ATOM 858 C CA . LEU A 1 107 ? 12.855 -14.897 -17.248 1.00 89.38 107 LEU A CA 1
ATOM 859 C C . LEU A 1 107 ? 12.084 -13.995 -18.236 1.00 89.38 107 LEU A C 1
ATOM 861 O O . LEU A 1 107 ? 12.053 -14.259 -19.435 1.00 89.38 107 LEU A O 1
ATOM 865 N N . GLY A 1 108 ? 11.435 -12.943 -17.730 1.00 89.75 108 GLY A N 1
ATOM 866 C CA . GLY A 1 108 ? 10.683 -11.983 -18.542 1.00 89.75 108 GLY A CA 1
ATOM 867 C C . GLY A 1 108 ? 9.206 -12.325 -18.747 1.00 89.75 108 GLY A C 1
ATOM 868 O O . GLY A 1 108 ? 8.488 -11.538 -19.358 1.00 89.75 108 GLY A O 1
ATOM 869 N N . LEU A 1 109 ? 8.716 -13.454 -18.222 1.00 91.44 109 LEU A N 1
ATOM 870 C CA . LEU A 1 109 ? 7.307 -13.848 -18.358 1.00 91.44 109 LEU A CA 1
ATOM 871 C C . LEU A 1 109 ? 6.361 -13.006 -17.499 1.00 91.44 109 LEU A C 1
ATOM 873 O O . LEU A 1 109 ? 5.189 -12.852 -17.841 1.00 91.44 109 LEU A O 1
ATOM 877 N N . LYS A 1 110 ? 6.849 -12.483 -16.372 1.00 94.94 110 LYS A N 1
ATOM 878 C CA . LYS A 1 110 ? 6.050 -11.671 -15.456 1.00 94.94 110 LYS A CA 1
ATOM 879 C C . LYS A 1 110 ? 6.651 -10.280 -15.335 1.00 94.94 110 LYS A C 1
ATOM 881 O O . LYS A 1 110 ? 7.775 -10.135 -14.861 1.00 94.94 110 LYS A O 1
ATOM 886 N N . ILE A 1 111 ? 5.857 -9.278 -15.698 1.00 96.25 111 ILE A N 1
ATOM 887 C CA . ILE A 1 111 ? 6.173 -7.863 -15.505 1.00 96.25 111 ILE A CA 1
ATOM 888 C C . ILE A 1 111 ? 5.395 -7.347 -14.298 1.00 96.25 111 ILE A C 1
ATOM 890 O O . ILE A 1 111 ? 4.168 -7.451 -14.259 1.00 96.25 111 ILE A O 1
ATOM 894 N N . THR A 1 112 ? 6.118 -6.801 -13.326 1.00 96.88 112 THR A N 1
ATOM 895 C CA . THR A 1 112 ? 5.559 -6.178 -12.125 1.00 96.88 112 THR A CA 1
ATOM 896 C C . THR A 1 112 ? 5.750 -4.673 -12.227 1.00 96.88 112 THR A C 1
ATOM 898 O O . THR A 1 112 ? 6.852 -4.208 -12.506 1.00 96.88 112 THR A O 1
ATOM 901 N N . TYR A 1 113 ? 4.692 -3.907 -11.991 1.00 96.75 113 TYR A N 1
ATOM 902 C CA . TYR A 1 113 ? 4.736 -2.448 -12.012 1.00 96.75 113 TYR A CA 1
ATOM 903 C C . TYR A 1 113 ? 4.820 -1.920 -10.586 1.00 96.75 113 TYR A C 1
ATOM 905 O O . TYR A 1 113 ? 4.008 -2.292 -9.738 1.00 96.75 113 TYR A O 1
ATOM 913 N N . LEU A 1 114 ? 5.794 -1.052 -10.337 1.00 96.25 114 LEU A N 1
ATOM 914 C CA . LEU A 1 114 ? 6.178 -0.613 -9.003 1.00 96.25 114 LEU A CA 1
ATOM 915 C C . LEU A 1 114 ? 6.208 0.904 -8.929 1.00 96.25 114 LEU A C 1
ATOM 917 O O . LEU A 1 114 ? 6.658 1.554 -9.872 1.00 96.25 114 LEU A O 1
ATOM 921 N N . ALA A 1 115 ? 5.768 1.460 -7.805 1.00 95.88 115 ALA A N 1
ATOM 922 C CA . ALA A 1 115 ? 5.917 2.884 -7.559 1.00 95.88 115 ALA A CA 1
ATOM 923 C C . ALA A 1 115 ? 6.216 3.218 -6.100 1.00 95.88 115 ALA A C 1
ATOM 925 O O . ALA A 1 115 ? 5.767 2.507 -5.195 1.00 95.88 115 ALA A O 1
ATOM 926 N N . VAL A 1 116 ? 6.942 4.317 -5.885 1.00 94.94 116 VAL A N 1
ATOM 927 C CA . VAL A 1 116 ? 7.133 4.890 -4.547 1.00 94.94 116 VAL A CA 1
ATOM 928 C C . VAL A 1 116 ? 5.990 5.847 -4.243 1.00 94.94 116 VAL A C 1
ATOM 930 O O . VAL A 1 116 ? 5.717 6.768 -5.012 1.00 94.94 116 VAL A O 1
ATOM 933 N N . MET A 1 117 ? 5.325 5.617 -3.117 1.00 92.62 117 MET A N 1
ATOM 934 C CA . MET A 1 117 ? 4.278 6.476 -2.582 1.00 92.62 117 MET A CA 1
ATOM 935 C C . MET A 1 117 ? 4.393 6.531 -1.066 1.00 92.62 117 MET A C 1
ATOM 937 O O . MET A 1 117 ? 4.595 5.497 -0.432 1.00 92.62 117 MET A O 1
ATOM 941 N N . ASP A 1 118 ? 4.209 7.701 -0.469 1.00 90.12 118 ASP A N 1
ATOM 942 C CA . ASP A 1 118 ? 4.241 7.864 0.987 1.00 90.12 118 ASP A CA 1
ATOM 943 C C . ASP A 1 118 ? 5.550 7.301 1.604 1.00 90.12 118 ASP A C 1
ATOM 945 O O . ASP A 1 118 ? 5.546 6.719 2.692 1.00 90.12 118 ASP A O 1
ATOM 949 N N . GLY A 1 119 ? 6.672 7.408 0.876 1.00 92.12 119 GLY A N 1
ATOM 950 C CA . GLY A 1 119 ? 7.982 6.886 1.277 1.00 92.12 119 GLY A CA 1
ATOM 951 C C . GLY A 1 119 ? 8.124 5.359 1.245 1.00 92.12 119 GLY A C 1
ATOM 952 O O . GLY A 1 119 ? 9.083 4.829 1.807 1.00 92.12 119 GLY A O 1
ATOM 953 N N . LYS A 1 120 ? 7.192 4.630 0.619 1.00 94.50 120 LYS A N 1
ATOM 954 C CA . LYS A 1 120 ? 7.213 3.162 0.520 1.00 94.50 120 LYS A CA 1
ATOM 955 C C . LYS A 1 120 ? 7.005 2.682 -0.908 1.00 94.50 120 LYS A C 1
ATOM 957 O O . LYS A 1 120 ? 6.403 3.375 -1.720 1.00 94.50 120 LYS A O 1
ATOM 962 N N . ILE A 1 121 ? 7.460 1.468 -1.206 1.00 95.75 121 ILE A N 1
ATOM 963 C CA . ILE A 1 121 ? 7.294 0.855 -2.529 1.00 95.75 121 ILE A CA 1
ATOM 964 C C . ILE A 1 121 ? 6.018 0.020 -2.550 1.00 95.75 121 ILE A C 1
ATOM 966 O O . ILE A 1 121 ? 5.780 -0.782 -1.649 1.00 95.75 121 ILE A O 1
ATOM 970 N N . TYR A 1 122 ? 5.228 0.168 -3.609 1.00 96.25 122 TYR A N 1
ATOM 971 C CA . TYR A 1 122 ? 4.015 -0.610 -3.821 1.00 96.25 122 TYR A CA 1
ATOM 972 C C . TYR A 1 122 ? 4.024 -1.327 -5.168 1.00 96.25 122 TYR A C 1
ATOM 974 O O . TYR A 1 122 ? 4.437 -0.758 -6.177 1.00 96.25 122 TYR A O 1
ATOM 982 N N . ASP A 1 123 ? 3.469 -2.537 -5.188 1.00 96.62 123 ASP A N 1
ATOM 983 C CA . ASP A 1 123 ? 3.005 -3.200 -6.403 1.00 96.62 123 ASP A CA 1
ATOM 984 C C . ASP A 1 123 ? 1.674 -2.580 -6.844 1.00 96.62 123 ASP A C 1
ATOM 986 O O . ASP A 1 123 ? 0.677 -2.575 -6.110 1.00 96.62 123 ASP A O 1
ATOM 990 N N . ILE A 1 124 ? 1.689 -2.039 -8.060 1.00 96.56 124 ILE A N 1
ATOM 991 C CA . ILE A 1 124 ? 0.564 -1.387 -8.727 1.00 96.56 124 ILE A CA 1
ATOM 992 C C . ILE A 1 124 ? 0.236 -2.050 -10.073 1.00 96.56 124 ILE A C 1
ATOM 994 O O . ILE A 1 124 ? -0.397 -1.438 -10.936 1.00 96.56 124 ILE A O 1
ATOM 998 N N . THR A 1 125 ? 0.645 -3.308 -10.262 1.00 96.31 125 THR A N 1
ATOM 999 C CA . THR A 1 125 ? 0.466 -4.089 -11.498 1.00 96.31 125 THR A CA 1
ATOM 1000 C C . THR A 1 125 ? -0.987 -4.135 -11.955 1.00 96.31 125 THR A C 1
ATOM 1002 O O . THR A 1 12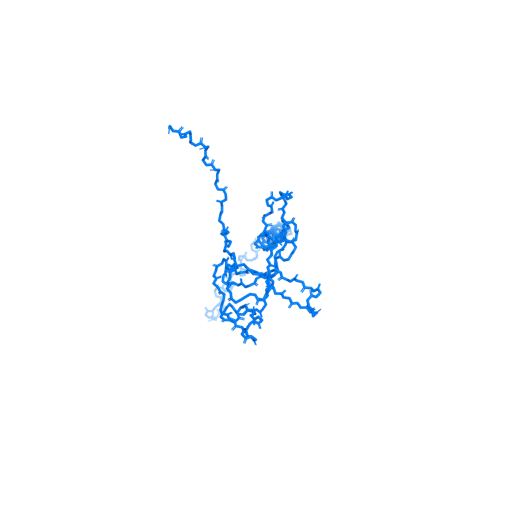5 ? -1.262 -3.969 -13.143 1.00 96.31 125 THR A O 1
ATOM 1005 N N . GLU A 1 126 ? -1.935 -4.278 -11.026 1.00 95.56 126 GLU A N 1
ATOM 1006 C CA . GLU A 1 126 ? -3.368 -4.280 -11.341 1.00 95.56 126 GLU A CA 1
ATOM 1007 C C . GLU A 1 126 ? -3.817 -2.948 -11.972 1.00 95.56 126 GLU A C 1
ATOM 1009 O O . GLU A 1 126 ? -4.462 -2.920 -13.025 1.00 95.56 126 GLU A O 1
ATOM 1014 N N . TRP A 1 127 ? -3.422 -1.826 -11.365 1.00 95.75 127 TRP A N 1
ATOM 1015 C CA . TRP A 1 127 ? -3.750 -0.486 -11.851 1.00 95.75 127 TRP A CA 1
ATOM 1016 C C . TRP A 1 127 ? -3.059 -0.173 -13.182 1.00 95.75 127 TRP A C 1
ATOM 1018 O O . TRP A 1 127 ? -3.696 0.333 -14.112 1.00 95.75 127 TRP A O 1
ATOM 1028 N N . ALA A 1 128 ? -1.770 -0.504 -13.298 1.00 95.25 128 ALA A N 1
ATOM 1029 C CA . ALA A 1 128 ? -0.983 -0.287 -14.507 1.00 95.25 128 ALA A CA 1
ATOM 1030 C C . ALA A 1 128 ? -1.533 -1.108 -15.684 1.00 95.25 128 ALA A C 1
ATOM 1032 O O . ALA A 1 128 ? -1.713 -0.577 -16.784 1.00 95.25 128 ALA A O 1
ATOM 1033 N N . GLY A 1 129 ? -1.895 -2.370 -15.432 1.00 95.19 129 GLY A N 1
ATOM 1034 C CA . GLY A 1 129 ? -2.541 -3.253 -16.399 1.00 95.19 129 GLY A CA 1
ATOM 1035 C C . GLY A 1 129 ? -3.904 -2.724 -16.842 1.00 95.19 129 GLY A C 1
ATOM 1036 O O . GLY A 1 129 ? -4.181 -2.659 -18.043 1.00 95.19 129 GLY A O 1
ATOM 1037 N N . CYS A 1 130 ? -4.727 -2.243 -15.902 1.00 95.69 130 CYS A N 1
ATOM 1038 C CA . CYS A 1 130 ? -5.999 -1.608 -16.235 1.00 95.69 130 CYS A CA 1
ATOM 1039 C C . CYS A 1 130 ? -5.780 -0.417 -17.175 1.00 95.69 130 CYS A C 1
ATOM 1041 O O . CYS A 1 130 ? -6.380 -0.372 -18.252 1.00 95.69 130 CYS A O 1
ATOM 1043 N N . GLN A 1 131 ? -4.852 0.487 -16.851 1.00 92.38 131 GLN A N 1
ATOM 1044 C CA . GLN A 1 131 ? -4.519 1.641 -17.691 1.00 92.38 131 GLN A CA 1
ATOM 1045 C C . GLN A 1 131 ? -3.776 1.297 -18.994 1.00 92.38 131 GLN A C 1
ATOM 1047 O O . GLN A 1 131 ? -3.692 2.158 -19.865 1.00 92.38 131 GLN A O 1
ATOM 1052 N N . ARG A 1 132 ? -3.335 0.043 -19.186 1.00 92.25 132 ARG A N 1
ATOM 1053 C CA . ARG A 1 132 ? -2.474 -0.404 -20.302 1.00 92.25 132 ARG A CA 1
ATOM 1054 C C . ARG A 1 132 ? -1.161 0.381 -20.377 1.00 92.25 132 ARG A C 1
ATOM 1056 O O . ARG A 1 132 ? -0.740 0.794 -21.454 1.00 92.25 132 ARG A O 1
ATOM 1063 N N . VAL A 1 133 ? -0.529 0.603 -19.229 1.00 91.12 133 VAL A N 1
ATOM 1064 C CA . VAL A 1 133 ? 0.783 1.252 -19.180 1.00 91.12 133 VAL A CA 1
ATOM 1065 C C . VAL A 1 133 ? 1.831 0.349 -19.833 1.00 91.12 133 VAL A C 1
ATOM 1067 O O . VAL A 1 133 ? 1.988 -0.806 -19.445 1.00 91.12 133 VAL A O 1
ATOM 1070 N N . GLY A 1 134 ? 2.576 0.881 -20.802 1.00 90.25 134 GLY A N 1
ATOM 1071 C CA . GLY A 1 134 ? 3.724 0.209 -21.409 1.00 90.25 134 GLY A CA 1
ATOM 1072 C C . GLY A 1 134 ? 5.028 0.826 -20.918 1.00 90.25 134 GLY A C 1
ATOM 1073 O O . GLY A 1 134 ? 5.407 1.891 -21.393 1.00 90.25 134 GLY A O 1
ATOM 1074 N N . ILE A 1 135 ? 5.704 0.163 -19.980 1.00 91.75 135 ILE A N 1
ATOM 1075 C CA . ILE A 1 135 ? 7.038 0.541 -19.500 1.00 91.75 135 ILE A CA 1
ATOM 1076 C C . ILE A 1 135 ? 7.979 -0.625 -19.787 1.00 91.75 135 ILE A C 1
ATOM 1078 O O . ILE A 1 135 ? 7.649 -1.768 -19.474 1.00 91.75 135 ILE A O 1
ATOM 1082 N N . ALA A 1 136 ? 9.135 -0.339 -20.385 1.00 93.88 136 ALA A N 1
ATOM 1083 C CA . ALA A 1 136 ? 10.192 -1.334 -20.510 1.00 93.88 136 ALA A CA 1
ATOM 1084 C C . ALA A 1 136 ? 10.709 -1.696 -19.104 1.00 93.88 136 ALA A C 1
ATOM 1086 O O . ALA A 1 136 ? 10.987 -0.783 -18.323 1.00 93.88 136 ALA A O 1
ATOM 1087 N N . PRO A 1 137 ? 10.804 -2.989 -18.753 1.00 95.12 137 PRO A N 1
ATOM 1088 C CA . PRO A 1 137 ? 11.265 -3.391 -17.434 1.00 95.12 137 PRO A CA 1
ATOM 1089 C C . PRO A 1 137 ? 12.772 -3.177 -17.264 1.00 95.12 137 PRO A C 1
ATOM 1091 O O . PRO A 1 137 ? 13.519 -3.137 -18.241 1.00 95.12 137 PRO A O 1
ATOM 1094 N N . ASP A 1 138 ? 13.205 -3.092 -16.007 1.00 94.94 138 ASP A N 1
ATOM 1095 C CA . ASP A 1 138 ? 14.610 -3.163 -15.580 1.00 94.94 138 ASP A CA 1
ATOM 1096 C C . ASP A 1 138 ? 15.524 -2.074 -16.178 1.00 94.94 138 ASP A C 1
ATOM 1098 O O . ASP A 1 138 ? 16.743 -2.248 -16.268 1.00 94.94 138 ASP A O 1
ATOM 1102 N N . THR A 1 139 ? 14.950 -0.935 -16.577 1.00 93.31 139 THR A N 1
ATOM 1103 C CA . THR A 1 139 ? 15.677 0.182 -17.198 1.00 93.31 139 THR A CA 1
ATOM 1104 C C . THR A 1 139 ? 16.575 0.898 -16.199 1.00 93.31 139 THR A C 1
ATOM 1106 O O . THR A 1 139 ? 16.202 1.076 -15.042 1.00 93.31 139 THR A O 1
ATOM 1109 N N . HIS A 1 140 ? 17.735 1.401 -16.638 1.00 93.00 140 HIS A N 1
ATOM 1110 C CA . HIS A 1 140 ? 18.627 2.152 -15.748 1.00 93.00 140 HIS A CA 1
ATOM 1111 C C . HIS A 1 140 ? 18.010 3.456 -15.226 1.00 93.00 140 HIS A C 1
ATOM 1113 O O . HIS A 1 140 ? 18.170 3.794 -14.051 1.00 93.00 140 HIS A O 1
ATOM 1119 N N . ARG A 1 141 ? 17.274 4.176 -16.078 1.00 88.56 141 ARG A N 1
ATOM 1120 C CA . ARG A 1 141 ? 16.581 5.421 -15.716 1.00 88.56 141 ARG A CA 1
ATOM 1121 C C . ARG A 1 141 ? 15.122 5.156 -15.380 1.00 88.56 141 ARG A C 1
ATOM 1123 O O . ARG A 1 141 ? 14.506 4.269 -15.971 1.00 88.56 141 ARG A O 1
ATOM 1130 N N . VAL A 1 142 ? 14.583 5.957 -14.465 1.00 84.50 142 VAL A N 1
ATOM 1131 C CA . VAL A 1 142 ? 13.155 5.942 -14.143 1.00 84.50 142 VAL A CA 1
ATOM 1132 C C . VAL A 1 142 ? 12.391 6.589 -15.303 1.00 84.50 142 VAL A C 1
ATOM 1134 O O . VAL A 1 142 ? 12.690 7.730 -15.661 1.00 84.50 142 VAL A O 1
ATOM 1137 N N . PRO A 1 143 ? 11.449 5.870 -15.932 1.00 76.50 143 PRO A N 1
ATOM 1138 C CA . PRO A 1 143 ? 10.775 6.352 -17.131 1.00 76.50 143 PRO A CA 1
ATOM 1139 C C . PRO A 1 143 ? 9.621 7.311 -16.826 1.00 76.50 143 PRO A C 1
ATOM 1141 O O . PRO A 1 143 ? 9.317 8.169 -17.654 1.00 76.50 143 PRO A O 1
ATOM 1144 N N . TYR A 1 144 ? 8.980 7.181 -15.661 1.00 82.31 144 TYR A N 1
ATOM 1145 C CA . TYR A 1 144 ? 7.819 7.982 -15.295 1.00 82.31 144 TYR A CA 1
ATOM 1146 C C . TYR A 1 144 ? 7.850 8.400 -13.832 1.00 82.31 144 TYR A C 1
ATOM 1148 O O . TYR A 1 144 ? 8.285 7.650 -12.963 1.00 82.31 144 TYR A O 1
ATOM 1156 N N . HIS A 1 145 ? 7.313 9.589 -13.585 1.00 84.19 145 HIS A N 1
ATOM 1157 C CA . HIS A 1 145 ? 7.065 10.115 -12.256 1.00 84.19 145 HIS A CA 1
ATOM 1158 C C . HIS A 1 145 ? 5.568 10.397 -12.123 1.00 84.19 145 HIS A C 1
ATOM 1160 O O . HIS A 1 145 ? 4.990 11.120 -12.940 1.00 84.19 145 HIS A O 1
ATOM 1166 N N . ILE A 1 146 ? 4.917 9.775 -11.146 1.00 83.06 146 ILE A N 1
ATOM 1167 C CA . ILE A 1 146 ? 3.473 9.846 -10.943 1.00 83.06 146 ILE A CA 1
ATOM 1168 C C . ILE A 1 146 ? 3.150 10.750 -9.757 1.00 83.06 146 ILE A C 1
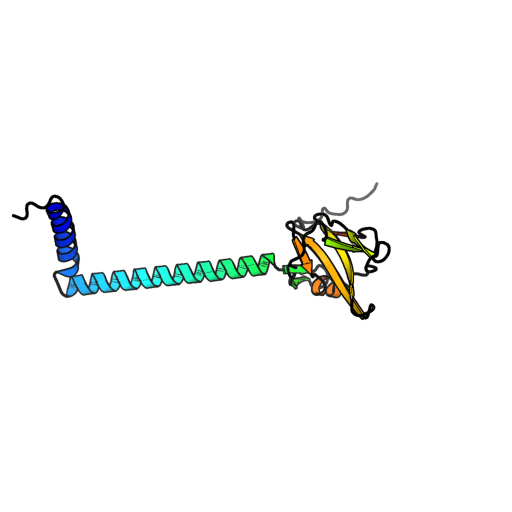ATOM 1170 O O . ILE A 1 146 ? 3.570 10.519 -8.629 1.00 83.06 146 ILE A O 1
ATOM 1174 N N . SER A 1 147 ? 2.373 11.801 -10.015 1.00 73.31 147 SER A N 1
ATOM 1175 C CA . SER A 1 147 ? 1.885 12.691 -8.964 1.00 73.31 147 SER A CA 1
ATOM 1176 C C . SER A 1 147 ? 0.581 12.150 -8.385 1.00 73.31 147 SER A C 1
ATOM 1178 O O . SER A 1 147 ? -0.450 12.120 -9.064 1.00 73.31 147 SER A O 1
ATOM 1180 N N . PHE A 1 148 ? 0.601 11.768 -7.111 1.00 63.38 148 PHE A N 1
ATOM 1181 C CA . PHE A 1 148 ? -0.608 11.436 -6.364 1.00 63.38 148 PHE A CA 1
ATOM 1182 C C . PHE A 1 148 ? -1.087 12.667 -5.599 1.00 63.38 148 PHE A C 1
ATOM 1184 O O . PHE A 1 148 ? -0.719 12.907 -4.457 1.00 63.38 148 PHE A O 1
ATOM 1191 N N . GLY A 1 149 ? -1.898 13.490 -6.262 1.00 49.94 149 GLY A N 1
ATOM 1192 C CA . GLY A 1 149 ? -2.453 14.702 -5.669 1.00 49.94 149 GLY A CA 1
ATOM 1193 C C . GLY A 1 149 ? -3.677 15.174 -6.440 1.00 49.94 149 GLY A C 1
ATOM 1194 O O . GLY A 1 149 ? -3.588 15.474 -7.625 1.00 49.94 149 GLY A O 1
ATOM 1195 N N . SER A 1 150 ? -4.821 15.167 -5.755 1.00 39.88 150 SER A N 1
ATOM 1196 C CA . SER A 1 150 ? -6.079 15.867 -6.039 1.00 39.88 150 SER A CA 1
ATOM 1197 C C . SER A 1 150 ? -6.227 16.442 -7.452 1.00 39.88 150 SER A C 1
ATOM 1199 O O . SER A 1 150 ? -5.794 17.562 -7.722 1.00 39.88 150 SER A O 1
ATOM 1201 N N . ARG A 1 151 ? -6.947 15.742 -8.339 1.00 41.28 151 ARG A N 1
ATOM 1202 C CA . ARG A 1 151 ? -7.565 16.414 -9.491 1.00 41.28 151 ARG A CA 1
ATOM 1203 C C . ARG A 1 151 ? -8.591 17.424 -8.966 1.00 41.28 151 ARG A C 1
ATOM 1205 O O . ARG A 1 151 ? -9.761 17.096 -8.801 1.00 41.28 151 ARG A O 1
ATOM 1212 N N . GLY A 1 152 ? -8.144 18.649 -8.699 1.00 42.91 152 GLY A N 1
ATOM 1213 C CA . GLY A 1 152 ? -9.003 19.818 -8.827 1.00 42.91 152 GLY A CA 1
ATOM 1214 C C . GLY A 1 152 ? -9.499 19.913 -10.278 1.00 42.91 152 GLY A C 1
ATOM 1215 O O . GLY A 1 152 ? -8.841 19.383 -11.182 1.00 42.91 152 GLY A O 1
ATOM 1216 N N . PRO A 1 153 ? -10.672 20.519 -10.522 1.00 40.84 153 PRO A N 1
ATOM 1217 C CA . PRO A 1 153 ? -11.236 20.611 -11.863 1.00 40.84 153 PRO A CA 1
ATOM 1218 C C . PRO A 1 153 ? -10.248 21.316 -12.800 1.00 40.84 153 PRO A C 1
ATOM 1220 O O . PRO A 1 153 ? -9.719 22.378 -12.475 1.00 40.84 153 PRO A O 1
ATOM 1223 N N . ALA A 1 154 ? -9.981 20.696 -13.951 1.00 42.91 154 ALA A N 1
ATOM 1224 C CA . ALA A 1 154 ? -9.106 21.250 -14.976 1.00 42.91 154 ALA A CA 1
ATOM 1225 C C . ALA A 1 154 ? -9.616 22.637 -15.422 1.00 42.91 154 ALA A C 1
ATOM 1227 O O . ALA A 1 154 ? -10.825 22.786 -15.635 1.00 42.91 154 ALA A O 1
ATOM 1228 N N . PRO A 1 155 ? -8.745 23.650 -15.585 1.00 47.00 155 PRO A N 1
ATOM 1229 C CA . PRO A 1 155 ? -9.165 24.924 -16.150 1.00 47.00 155 PRO A CA 1
ATOM 1230 C C . PRO A 1 155 ? -9.600 24.721 -17.613 1.00 47.00 155 PRO A C 1
ATOM 1232 O O . PRO A 1 155 ? -9.014 23.893 -18.319 1.00 47.00 155 PRO A O 1
ATOM 1235 N N . PRO A 1 156 ? -10.631 25.444 -18.088 1.00 46.84 156 PRO A N 1
ATOM 1236 C CA . PRO A 1 156 ? -11.097 25.317 -19.463 1.00 46.84 156 PRO A CA 1
ATOM 1237 C C . PRO A 1 156 ? -9.996 25.738 -20.451 1.00 46.84 156 PRO A C 1
ATOM 1239 O O . PRO A 1 156 ? -9.190 26.617 -20.130 1.00 46.84 156 PRO A O 1
ATOM 1242 N N . PRO A 1 157 ? -9.957 25.150 -21.662 1.00 48.00 157 PRO A N 1
ATOM 1243 C CA . PRO A 1 157 ? -8.951 25.486 -22.660 1.00 48.00 157 PRO A CA 1
ATOM 1244 C C . PRO A 1 157 ? -9.089 26.958 -23.067 1.00 48.00 157 PRO A C 1
ATOM 1246 O O . PRO A 1 157 ? -10.061 27.367 -23.705 1.00 48.00 157 PRO A O 1
ATOM 1249 N N . GLY A 1 158 ? -8.101 27.761 -22.671 1.00 42.75 158 GLY A N 1
ATOM 1250 C CA . GLY A 1 158 ? -7.955 29.142 -23.106 1.00 42.75 158 GLY A CA 1
ATOM 1251 C C . GLY A 1 158 ? -7.660 29.192 -24.603 1.00 42.75 158 GLY A C 1
ATOM 1252 O O . GLY A 1 158 ? -6.687 28.609 -25.075 1.00 42.75 158 GLY A O 1
ATOM 1253 N N . ARG A 1 159 ? -8.526 29.887 -25.345 1.00 47.41 159 ARG A N 1
ATOM 1254 C CA . ARG A 1 159 ? -8.346 30.233 -26.761 1.00 47.41 159 ARG A CA 1
ATOM 1255 C C . ARG A 1 159 ? -6.997 30.927 -26.975 1.00 47.41 159 ARG A C 1
ATOM 1257 O O . ARG A 1 159 ? -6.751 31.973 -26.378 1.00 47.41 159 ARG A O 1
ATOM 1264 N N . GLN A 1 160 ? -6.171 30.381 -27.865 1.00 45.44 160 GLN A N 1
ATOM 1265 C CA . GLN A 1 160 ? -5.046 31.109 -28.454 1.00 45.44 160 GLN A CA 1
ATOM 1266 C C . GLN A 1 160 ? -5.587 32.195 -29.395 1.00 45.44 160 GLN A C 1
ATOM 1268 O O . GLN A 1 160 ? -6.539 31.954 -30.142 1.00 45.44 160 GLN A O 1
ATOM 1273 N N . ARG A 1 161 ? -5.016 33.397 -29.278 1.00 41.50 161 ARG A N 1
ATOM 1274 C CA . ARG A 1 161 ? -5.135 34.487 -30.252 1.00 41.50 161 ARG A CA 1
ATOM 1275 C C . ARG A 1 161 ? -4.108 34.298 -31.353 1.00 41.50 161 ARG A C 1
ATOM 1277 O O . ARG A 1 161 ? -3.005 33.817 -31.014 1.00 41.50 161 ARG A O 1
#

pLDDT: mean 87.06, std 14.23, range [39.88, 97.06]

Secondary structure (DSSP, 8-state):
----TTHHHHHHHHHHHHHHHSSHHHHHHHHHHHHHHHHHHHHHHHHHHHHHHHHHHHHTEEE-TTTSSEEE-EE-S--GGG-EEETTTTEEE---TTEEEEEEETTTTEEEEEEEETTEEEE-HHHHHHHT----TT-SS--EE---S--PPPPP-PPP-

Sequence (161 aa):
KSEHPRAEAAFKVLRAAWDVVSTPERRREYESKRLAETELRRSVSELLGRLQAELRDAMNTMMCSKCQGKHRRFELERDPVRGRYCGECGGLHPAEEGDFWAESSLLGLKITYLAVMDGKIYDITEWAGCQRVGIAPDTHRVPYHISFGSRGPAPPPGRQR

InterPro domains:
  IPR032843 Cleavage inducing molecular chaperone, Jiv [PF14901] (58-146)
  IPR052317 Viral replication and host interaction regulator [PTHR44665] (1-154)

Radius of gyration: 30.13 Å; chains: 1; bounding box: 59×50×95 Å